Protein AF-A0A183DZ27-F1 (afdb_monomer_lite)

Structure (mmCIF, N/CA/C/O backbone):
data_AF-A0A183DZ27-F1
#
_entry.id   AF-A0A183DZ27-F1
#
loop_
_atom_site.group_PDB
_atom_site.id
_atom_site.type_symbol
_atom_site.label_atom_id
_atom_site.label_alt_id
_atom_site.label_comp_id
_atom_site.label_asym_id
_atom_site.label_entity_id
_atom_site.label_seq_id
_atom_site.pdbx_PDB_ins_code
_atom_site.Cartn_x
_atom_site.Cartn_y
_atom_site.Cartn_z
_atom_site.occupancy
_atom_site.B_iso_or_equiv
_atom_site.auth_seq_id
_atom_site.auth_comp_id
_atom_site.auth_asym_id
_atom_site.auth_atom_id
_atom_site.pdbx_PDB_model_num
ATOM 1 N N . MET A 1 1 ? -11.233 19.467 -0.229 1.00 46.69 1 MET A N 1
ATOM 2 C CA . MET A 1 1 ? -1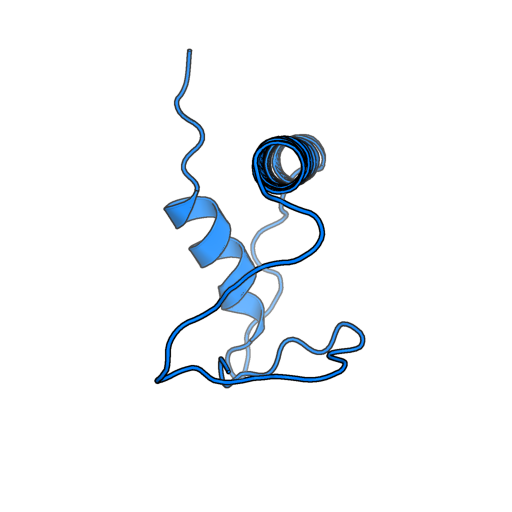0.279 18.490 0.335 1.00 46.69 1 MET A CA 1
ATOM 3 C C . MET A 1 1 ? -9.738 17.715 -0.852 1.00 46.69 1 MET A C 1
ATOM 5 O O . MET A 1 1 ? -10.534 17.066 -1.517 1.00 46.69 1 MET A O 1
ATOM 9 N N . ALA A 1 2 ? -8.480 17.928 -1.242 1.00 59.78 2 ALA A N 1
ATOM 10 C CA . ALA A 1 2 ? -7.941 17.281 -2.438 1.00 59.78 2 ALA A CA 1
ATOM 11 C C . ALA A 1 2 ? -7.903 15.765 -2.206 1.00 59.78 2 ALA A C 1
ATOM 13 O O . ALA A 1 2 ? -7.411 15.312 -1.172 1.00 59.78 2 ALA A O 1
ATOM 14 N N . VAL A 1 3 ? -8.493 15.007 -3.126 1.00 74.75 3 VAL A N 1
ATOM 15 C CA . VAL A 1 3 ? -8.498 13.543 -3.088 1.00 74.75 3 VAL A CA 1
ATOM 16 C C . VAL A 1 3 ? -7.054 13.064 -3.243 1.00 74.75 3 VAL A C 1
ATOM 18 O O . VAL A 1 3 ? -6.322 13.582 -4.084 1.00 74.75 3 VAL A O 1
ATOM 21 N N . PHE A 1 4 ? -6.623 12.126 -2.398 1.00 81.81 4 PHE A N 1
ATOM 22 C CA . PHE A 1 4 ? -5.312 11.501 -2.545 1.00 81.81 4 PHE A CA 1
ATOM 23 C C . PHE A 1 4 ? -5.346 10.569 -3.758 1.00 81.81 4 PHE A C 1
ATOM 25 O O . PHE A 1 4 ? -6.070 9.574 -3.745 1.00 81.81 4 PHE A O 1
ATOM 32 N N . ASP A 1 5 ? -4.599 10.923 -4.802 1.00 86.69 5 ASP A N 1
ATOM 33 C CA . ASP A 1 5 ? -4.510 10.147 -6.037 1.00 86.69 5 ASP A CA 1
ATOM 34 C C . ASP A 1 5 ? -3.510 8.991 -5.865 1.00 86.69 5 ASP A C 1
ATOM 36 O O . ASP A 1 5 ? -2.291 9.154 -5.981 1.00 86.69 5 ASP A O 1
ATOM 40 N N . VAL A 1 6 ? -4.051 7.821 -5.521 1.00 84.31 6 VAL A N 1
ATOM 41 C CA . VAL A 1 6 ? -3.289 6.587 -5.288 1.00 84.31 6 VAL A CA 1
ATOM 42 C C . VAL A 1 6 ? -2.642 6.086 -6.583 1.00 84.31 6 VAL A C 1
ATOM 44 O O . VAL A 1 6 ? -1.495 5.643 -6.556 1.00 84.31 6 VAL A O 1
ATOM 47 N N . ASP A 1 7 ? -3.330 6.203 -7.718 1.00 83.88 7 ASP A N 1
ATOM 48 C CA . ASP A 1 7 ? -2.858 5.689 -9.007 1.00 83.88 7 ASP A CA 1
ATOM 49 C C . ASP A 1 7 ? -1.654 6.491 -9.515 1.00 83.88 7 ASP A C 1
ATOM 51 O O . ASP A 1 7 ? -0.655 5.927 -9.983 1.00 83.88 7 ASP A O 1
ATOM 55 N N . ASN A 1 8 ? -1.698 7.818 -9.352 1.00 85.00 8 ASN A N 1
ATOM 56 C CA . ASN A 1 8 ? -0.556 8.680 -9.637 1.00 85.00 8 ASN A CA 1
ATOM 57 C C . ASN A 1 8 ? 0.648 8.343 -8.743 1.00 85.00 8 ASN A C 1
ATOM 59 O O . ASN A 1 8 ? 1.782 8.295 -9.228 1.00 85.00 8 ASN A O 1
ATOM 63 N N . MET A 1 9 ? 0.408 8.069 -7.456 1.00 83.75 9 MET A N 1
ATOM 64 C CA . MET A 1 9 ? 1.460 7.690 -6.513 1.00 83.75 9 MET A CA 1
ATOM 65 C C . MET A 1 9 ? 2.125 6.363 -6.897 1.00 83.75 9 MET A C 1
ATOM 67 O O . MET A 1 9 ? 3.351 6.294 -6.984 1.00 83.75 9 MET A O 1
ATOM 71 N N . ILE A 1 10 ? 1.334 5.326 -7.192 1.00 80.69 10 ILE A N 1
ATOM 72 C CA . ILE A 1 10 ? 1.837 4.014 -7.626 1.00 80.69 10 ILE A CA 1
ATOM 73 C C . ILE A 1 10 ? 2.677 4.163 -8.899 1.00 80.69 10 ILE A C 1
ATOM 75 O O . ILE A 1 10 ? 3.799 3.662 -8.961 1.00 80.69 10 ILE A O 1
ATOM 79 N N . SER A 1 11 ? 2.181 4.918 -9.882 1.00 81.56 11 SER A N 1
ATOM 80 C CA . SER A 1 11 ? 2.891 5.152 -11.145 1.00 81.56 11 SER A CA 1
ATOM 81 C C . SER A 1 11 ? 4.264 5.798 -10.924 1.00 81.56 11 SER A C 1
ATOM 83 O O . SER A 1 11 ? 5.256 5.389 -11.526 1.00 81.56 11 SER A O 1
ATOM 85 N N . ARG A 1 12 ? 4.351 6.785 -10.021 1.00 79.69 12 ARG A N 1
ATOM 86 C CA . ARG A 1 12 ? 5.613 7.456 -9.665 1.00 79.69 12 ARG A CA 1
ATOM 87 C C . ARG A 1 12 ? 6.589 6.517 -8.945 1.00 79.69 12 ARG A C 1
ATOM 89 O O . ARG A 1 12 ? 7.786 6.599 -9.206 1.00 79.69 12 ARG A O 1
ATOM 96 N N . LEU A 1 13 ? 6.094 5.617 -8.092 1.00 76.50 13 LEU A N 1
ATOM 97 C CA . LEU A 1 13 ? 6.916 4.642 -7.361 1.00 76.50 13 LEU A CA 1
ATOM 98 C C . LEU A 1 13 ? 7.432 3.500 -8.256 1.00 76.50 13 LEU A C 1
ATOM 100 O O . LEU A 1 13 ? 8.578 3.080 -8.108 1.00 76.50 13 LEU A O 1
ATOM 104 N N . LEU A 1 14 ? 6.628 3.017 -9.208 1.00 74.06 14 LEU A N 1
ATOM 105 C CA . LEU A 1 14 ? 6.983 1.884 -10.076 1.00 74.06 14 LEU A CA 1
ATOM 106 C C . LEU A 1 14 ? 7.981 2.235 -11.191 1.00 74.06 14 LEU A C 1
ATOM 108 O O . LEU A 1 14 ? 8.673 1.350 -11.694 1.00 74.06 14 LEU A O 1
ATOM 112 N N . ASN A 1 15 ? 8.133 3.518 -11.538 1.00 68.62 15 ASN A N 1
ATOM 113 C CA . ASN A 1 15 ? 9.090 3.975 -12.560 1.00 68.62 15 ASN A CA 1
ATOM 114 C C . ASN A 1 15 ? 10.566 3.646 -12.239 1.00 68.62 15 ASN A C 1
ATOM 116 O O . ASN A 1 15 ? 11.429 3.762 -13.110 1.00 68.62 15 ASN A O 1
ATOM 120 N N . VAL A 1 16 ? 10.868 3.213 -11.011 1.00 64.75 16 VAL A N 1
ATOM 121 C CA . VAL A 1 16 ? 12.213 2.830 -10.550 1.00 64.75 16 VAL A CA 1
ATOM 122 C C . VAL A 1 16 ? 12.629 1.429 -11.035 1.00 64.75 16 VAL A C 1
ATOM 124 O O . VAL A 1 16 ? 13.820 1.165 -11.161 1.00 64.75 16 VAL A O 1
ATOM 127 N N . GLY A 1 17 ? 11.675 0.541 -11.344 1.00 54.56 17 GLY A N 1
ATOM 128 C CA . GLY A 1 17 ? 11.939 -0.868 -11.685 1.00 54.56 17 GLY A CA 1
ATOM 129 C C . GLY A 1 17 ? 12.269 -1.152 -13.157 1.00 54.56 17 GLY A C 1
ATOM 130 O O . GLY A 1 17 ? 12.610 -2.282 -13.497 1.00 54.56 17 GLY A O 1
ATOM 131 N N . MET A 1 18 ? 12.174 -0.164 -14.053 1.00 58.56 18 MET A N 1
ATOM 132 C CA . MET A 1 18 ? 12.479 -0.355 -15.479 1.00 58.56 18 MET A CA 1
ATOM 133 C C . MET A 1 18 ? 13.988 -0.271 -15.746 1.00 58.56 18 MET A C 1
ATOM 135 O O . MET A 1 18 ? 14.698 0.488 -15.089 1.00 58.56 18 MET A O 1
ATOM 139 N N . ALA A 1 19 ? 14.498 -1.007 -16.740 1.00 50.72 19 ALA A N 1
ATOM 140 C CA . ALA A 1 19 ? 15.901 -0.908 -17.151 1.00 50.72 19 ALA A CA 1
ATOM 141 C C . ALA A 1 19 ? 16.243 0.546 -17.549 1.00 50.72 19 ALA A C 1
ATOM 143 O O . ALA A 1 19 ? 15.725 1.064 -18.535 1.00 50.72 19 ALA A O 1
ATOM 144 N N . GLY A 1 20 ? 17.093 1.211 -16.756 1.00 56.41 20 GLY A N 1
ATOM 145 C CA . GLY A 1 20 ? 17.428 2.636 -16.917 1.00 56.41 20 GLY A CA 1
ATOM 146 C C . GLY A 1 20 ? 16.554 3.614 -16.115 1.00 56.41 20 GLY A C 1
ATOM 147 O O . GLY A 1 20 ? 16.759 4.825 -16.209 1.00 56.41 20 GLY A O 1
ATOM 148 N N . GLY A 1 21 ? 15.614 3.113 -15.310 1.00 53.88 21 GLY A N 1
ATOM 149 C CA . GLY A 1 21 ? 14.811 3.897 -14.378 1.00 53.88 21 GLY A CA 1
ATOM 150 C C . GLY A 1 21 ? 15.691 4.553 -13.316 1.00 53.88 21 GLY A C 1
ATOM 151 O O . GLY A 1 21 ? 16.440 3.895 -12.597 1.00 53.88 21 GLY A O 1
ATOM 152 N N . ARG A 1 22 ? 15.629 5.880 -13.223 1.00 54.12 22 ARG A N 1
ATOM 153 C CA . ARG A 1 22 ? 16.165 6.636 -12.083 1.00 54.12 22 ARG A CA 1
ATOM 154 C C . ARG A 1 22 ? 14.977 6.976 -11.184 1.00 54.12 22 ARG A C 1
ATOM 156 O O . ARG A 1 22 ? 13.872 7.152 -11.692 1.00 54.12 22 ARG A O 1
ATOM 163 N N . LEU A 1 23 ? 15.198 7.138 -9.878 1.00 54.19 23 LEU A N 1
ATOM 164 C CA . LEU A 1 23 ? 14.289 7.895 -9.003 1.00 54.19 23 LEU A CA 1
ATOM 165 C C . LEU A 1 23 ? 14.249 9.347 -9.516 1.00 54.19 23 LEU A C 1
ATOM 167 O O . LEU A 1 23 ? 14.959 10.217 -9.024 1.00 54.19 23 LEU A O 1
ATOM 171 N N . THR A 1 24 ? 13.516 9.594 -10.601 1.00 50.69 24 THR A N 1
ATOM 172 C CA . THR A 1 24 ? 13.396 10.918 -11.225 1.00 50.69 24 THR A CA 1
ATOM 173 C C . THR A 1 24 ? 12.370 11.771 -10.497 1.00 50.69 24 THR A C 1
ATOM 175 O O . THR A 1 24 ? 12.451 12.995 -10.533 1.00 50.69 24 THR A O 1
ATOM 178 N N . THR A 1 25 ? 11.434 11.139 -9.791 1.00 56.50 25 THR A N 1
ATOM 179 C CA . THR A 1 25 ? 10.425 11.811 -8.983 1.00 56.50 25 THR A CA 1
ATOM 180 C C . THR A 1 25 ? 10.817 11.748 -7.516 1.00 56.50 25 THR A C 1
ATOM 182 O O . THR A 1 25 ? 10.701 10.701 -6.882 1.00 56.50 25 THR A O 1
ATOM 185 N N . GLN A 1 26 ? 11.265 12.877 -6.966 1.00 66.06 26 GLN A N 1
ATOM 186 C CA . GLN A 1 26 ? 11.300 13.067 -5.517 1.00 66.06 26 GLN A CA 1
ATOM 187 C C . GLN A 1 26 ? 9.858 12.914 -5.007 1.00 66.06 26 GLN A C 1
ATOM 189 O O . GLN A 1 26 ? 8.976 13.684 -5.390 1.00 66.06 26 GLN A O 1
ATOM 194 N N . VAL A 1 27 ? 9.589 11.865 -4.232 1.00 75.56 27 VAL A N 1
ATOM 195 C CA . VAL A 1 27 ? 8.328 11.723 -3.495 1.00 75.56 27 VAL A CA 1
ATOM 196 C C . VAL A 1 27 ? 8.506 12.479 -2.185 1.00 75.56 27 VAL A C 1
ATOM 198 O O . VAL A 1 27 ? 9.490 12.254 -1.480 1.00 75.56 27 VAL A O 1
ATOM 201 N N . GLY A 1 28 ? 7.602 13.409 -1.882 1.00 83.31 28 GLY A N 1
ATOM 202 C CA . GLY A 1 28 ? 7.688 14.195 -0.655 1.00 83.31 28 GLY A CA 1
ATOM 203 C C . GLY A 1 28 ? 7.424 13.343 0.588 1.00 83.31 28 GLY A C 1
ATOM 204 O O . GLY A 1 28 ? 6.625 12.409 0.554 1.00 83.31 28 GLY A O 1
ATOM 205 N N . GLU A 1 29 ? 8.042 13.696 1.716 1.00 86.69 29 GLU A N 1
ATOM 206 C CA . GLU A 1 29 ? 7.819 13.008 2.997 1.00 86.69 29 GLU A CA 1
ATOM 207 C C . GLU A 1 29 ? 6.338 13.009 3.408 1.00 86.69 29 GLU A C 1
ATOM 209 O O . GLU A 1 29 ? 5.819 12.004 3.891 1.00 86.69 29 GLU A O 1
ATOM 214 N N . GLU A 1 30 ? 5.630 14.117 3.177 1.00 87.94 30 GLU A N 1
ATOM 215 C CA . GLU A 1 30 ? 4.200 14.218 3.479 1.00 87.94 30 GLU A CA 1
ATOM 216 C C . GLU A 1 30 ? 3.367 13.247 2.628 1.00 87.94 30 GLU A C 1
ATOM 218 O O . GLU A 1 30 ? 2.415 12.638 3.117 1.00 87.94 30 GLU A O 1
ATOM 223 N N . GLU A 1 31 ? 3.739 13.064 1.359 1.00 85.69 31 GLU A N 1
ATOM 224 C CA . GLU A 1 31 ? 3.069 12.120 0.466 1.00 85.69 31 GLU A CA 1
ATOM 225 C C . GLU A 1 31 ? 3.283 10.675 0.940 1.00 85.69 31 GLU A C 1
ATOM 227 O O . GLU A 1 31 ? 2.325 9.904 1.012 1.00 85.69 31 GLU A O 1
ATOM 232 N N . LEU A 1 32 ? 4.511 10.330 1.344 1.00 85.38 32 LEU A N 1
ATOM 233 C CA . LEU A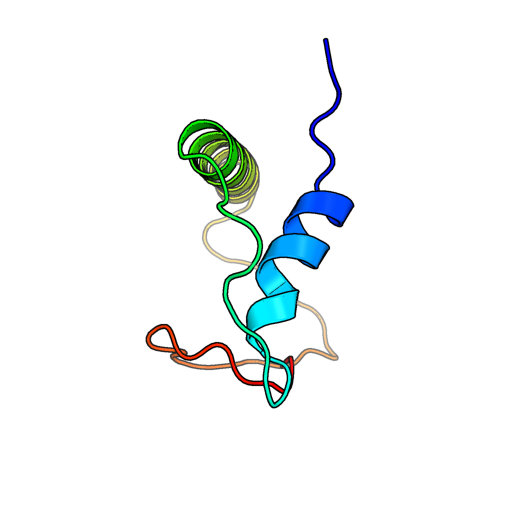 1 32 ? 4.841 9.024 1.924 1.00 85.38 32 LEU A CA 1
ATOM 234 C C . LEU A 1 32 ? 4.068 8.770 3.223 1.00 85.38 32 LEU A C 1
ATOM 236 O O . LEU A 1 32 ? 3.477 7.704 3.394 1.00 85.38 32 LEU A O 1
ATOM 240 N N . HIS A 1 33 ? 4.004 9.760 4.116 1.00 90.88 33 HIS A N 1
ATOM 241 C CA . HIS A 1 33 ? 3.220 9.660 5.346 1.00 90.88 33 HIS A CA 1
ATOM 242 C C . HIS A 1 33 ? 1.738 9.404 5.064 1.00 90.88 33 HIS A C 1
ATOM 244 O O . HIS A 1 33 ? 1.126 8.575 5.740 1.00 90.88 33 HIS A O 1
ATOM 250 N N . ARG A 1 34 ? 1.160 10.055 4.047 1.00 89.50 34 ARG A N 1
ATOM 251 C CA . ARG A 1 34 ? -0.235 9.819 3.641 1.00 89.50 34 ARG A CA 1
ATOM 252 C C . ARG A 1 34 ? -0.456 8.393 3.138 1.00 89.50 34 ARG A C 1
ATOM 254 O O . ARG A 1 34 ? -1.453 7.783 3.524 1.00 89.50 34 ARG A O 1
ATOM 261 N N . VAL A 1 35 ? 0.467 7.843 2.342 1.00 88.44 35 VAL A N 1
ATOM 262 C CA . VAL A 1 35 ? 0.418 6.432 1.907 1.00 88.44 35 VAL A CA 1
ATOM 263 C C . VAL A 1 35 ? 0.433 5.503 3.117 1.00 88.44 35 VAL A C 1
ATOM 265 O O . VAL A 1 35 ? -0.456 4.665 3.259 1.00 88.44 35 VAL A O 1
ATOM 268 N N . CYS A 1 36 ? 1.393 5.688 4.027 1.00 91.75 36 CYS A N 1
ATOM 269 C CA . CYS A 1 36 ? 1.514 4.877 5.238 1.00 91.75 36 CYS A CA 1
ATOM 270 C C . CYS A 1 36 ? 0.263 4.964 6.121 1.00 91.75 36 CYS A C 1
ATOM 272 O O . CYS A 1 36 ? -0.201 3.950 6.640 1.00 91.75 36 CYS A O 1
ATOM 274 N N . GLN A 1 37 ? -0.314 6.159 6.273 1.00 93.00 37 GLN A N 1
ATOM 275 C CA . GLN A 1 37 ? -1.540 6.359 7.041 1.00 93.00 37 GLN A CA 1
ATOM 276 C C . GLN A 1 37 ? -2.720 5.606 6.418 1.00 93.00 37 GLN A C 1
ATOM 278 O O . GLN A 1 37 ? -3.447 4.917 7.132 1.00 93.00 37 GLN A O 1
ATOM 283 N N . LYS A 1 38 ? -2.884 5.679 5.093 1.00 90.62 38 LYS A N 1
ATOM 284 C CA . LYS A 1 38 ? -3.949 4.960 4.386 1.00 90.62 38 LYS A CA 1
ATOM 285 C C . LYS A 1 38 ? -3.767 3.446 4.441 1.00 90.62 38 LYS A C 1
ATOM 287 O O . LYS A 1 38 ? -4.727 2.742 4.733 1.00 90.62 38 LYS A O 1
ATOM 292 N N . ALA A 1 39 ? -2.547 2.947 4.250 1.00 92.50 39 ALA A N 1
ATOM 293 C CA . ALA A 1 39 ? -2.243 1.524 4.397 1.00 92.50 39 ALA A CA 1
ATOM 294 C C . ALA A 1 39 ? -2.559 1.024 5.816 1.00 92.50 39 ALA A C 1
ATOM 296 O O . ALA A 1 39 ? -3.194 -0.012 5.987 1.00 92.50 39 ALA A O 1
ATOM 297 N N . LYS A 1 40 ? -2.193 1.801 6.843 1.00 95.69 40 LYS A N 1
ATOM 298 C CA . LYS A 1 40 ? -2.509 1.488 8.241 1.00 95.69 40 LYS A CA 1
ATOM 299 C C . LYS A 1 40 ? -4.017 1.407 8.495 1.00 95.69 40 LYS A C 1
ATOM 301 O O . LYS A 1 40 ? -4.451 0.495 9.190 1.00 95.69 40 LYS A O 1
ATOM 306 N N . GLU A 1 41 ? -4.807 2.334 7.954 1.00 95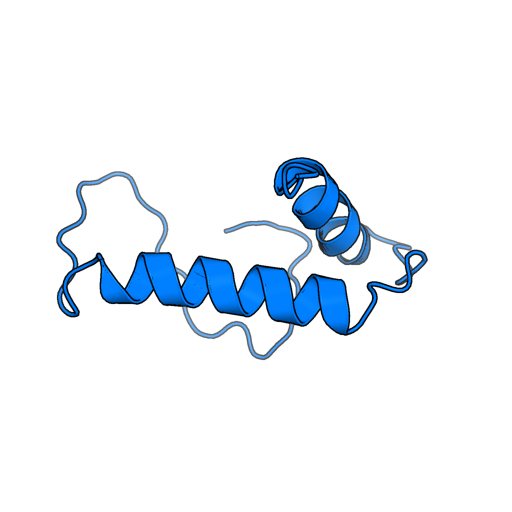.31 41 GLU A N 1
ATOM 307 C CA . GLU A 1 41 ? -6.275 2.295 8.057 1.00 95.31 41 GLU A CA 1
ATOM 308 C C . GLU A 1 41 ? -6.851 0.999 7.459 1.00 95.31 41 GLU A C 1
ATOM 310 O O . GLU A 1 41 ? -7.730 0.389 8.066 1.00 95.31 41 GLU A O 1
ATOM 315 N N . VAL A 1 42 ? -6.321 0.549 6.316 1.00 94.31 42 VAL A N 1
ATOM 316 C CA . VAL A 1 42 ? -6.719 -0.717 5.675 1.00 94.31 42 VAL A CA 1
ATOM 317 C C . VAL A 1 42 ? -6.316 -1.923 6.523 1.00 94.31 42 VAL A C 1
ATOM 319 O O . VAL A 1 42 ? -7.145 -2.786 6.783 1.00 94.31 42 VAL A O 1
ATOM 322 N N . PHE A 1 43 ? -5.080 -1.977 7.023 1.00 95.69 43 PHE A N 1
ATOM 323 C CA . PHE A 1 43 ? -4.645 -3.096 7.863 1.00 95.69 43 PHE A CA 1
ATOM 324 C C . PHE A 1 43 ? -5.430 -3.200 9.173 1.00 95.69 43 PHE A C 1
ATOM 326 O O . PHE A 1 43 ? -5.668 -4.302 9.648 1.00 95.69 43 PHE A O 1
ATOM 333 N N . ILE A 1 44 ? -5.856 -2.072 9.751 1.00 96.50 44 ILE A N 1
ATOM 334 C CA . ILE A 1 44 ? -6.687 -2.059 10.965 1.00 96.50 44 ILE A CA 1
ATOM 335 C C . ILE A 1 44 ? -8.115 -2.539 10.678 1.00 96.50 44 ILE A C 1
ATOM 337 O O . ILE A 1 44 ? -8.746 -3.119 11.560 1.00 96.50 44 ILE A O 1
ATOM 341 N N . SER A 1 45 ? -8.650 -2.279 9.481 1.00 96.56 45 SER A N 1
ATOM 342 C CA . SER A 1 45 ? -10.002 -2.719 9.120 1.00 96.56 45 SER A CA 1
ATOM 343 C C . SER A 1 45 ? -10.072 -4.201 8.744 1.00 96.56 45 SER A C 1
ATOM 345 O O . SER A 1 45 ? -11.159 -4.778 8.742 1.00 96.56 45 SER A O 1
ATOM 347 N N . GLN A 1 46 ? -8.926 -4.820 8.454 1.00 95.25 46 GLN A N 1
ATOM 348 C CA . GLN A 1 46 ? -8.801 -6.237 8.134 1.00 95.25 46 GLN A CA 1
ATOM 349 C C . GLN A 1 46 ? -8.451 -7.078 9.372 1.00 95.25 46 GLN A C 1
ATOM 351 O O . GLN A 1 46 ? -7.877 -6.602 10.349 1.00 95.25 46 GLN A O 1
ATOM 356 N N . SER A 1 47 ? -8.805 -8.364 9.330 1.00 95.12 47 SER A N 1
ATOM 357 C CA . SER A 1 47 ? -8.395 -9.341 10.345 1.00 95.12 47 SER A CA 1
ATOM 358 C C . SER A 1 47 ? -6.893 -9.627 10.246 1.00 95.12 47 SER A C 1
ATOM 360 O O . SER A 1 47 ? -6.358 -9.745 9.146 1.00 95.12 47 SER A O 1
ATOM 362 N N . SER A 1 48 ? -6.225 -9.834 11.387 1.00 94.38 48 SER A N 1
ATOM 363 C CA . SER A 1 48 ? -4.822 -10.282 11.424 1.00 94.38 48 SER A CA 1
ATOM 364 C C . SER A 1 48 ? -4.613 -11.654 10.772 1.00 94.38 48 SER A C 1
ATOM 366 O O . SER A 1 48 ? -3.508 -11.961 10.332 1.00 94.38 48 SER A O 1
ATOM 368 N N . LEU A 1 49 ? -5.662 -12.483 10.733 1.00 96.38 49 LEU A N 1
ATOM 369 C CA . LEU A 1 49 ? -5.705 -13.722 9.962 1.00 96.38 49 LEU A CA 1
ATOM 370 C C . LEU A 1 49 ? -6.593 -13.489 8.740 1.00 96.38 49 LEU A C 1
ATOM 372 O O . LEU A 1 49 ? -7.800 -13.288 8.894 1.00 96.38 49 LEU A O 1
ATOM 376 N N . ILE A 1 50 ? -5.983 -13.488 7.556 1.00 93.38 50 ILE A N 1
ATOM 377 C CA . ILE A 1 50 ? -6.662 -13.211 6.288 1.00 93.38 50 ILE A CA 1
ATOM 378 C C . ILE A 1 50 ? -6.996 -14.536 5.605 1.00 93.38 50 ILE A C 1
ATOM 380 O O . ILE A 1 50 ? -6.121 -15.382 5.423 1.00 93.38 50 ILE A O 1
ATOM 384 N N . GLU A 1 51 ? -8.255 -14.702 5.221 1.00 94.75 51 GLU A N 1
ATOM 385 C CA . GLU A 1 51 ? -8.700 -15.795 4.360 1.00 94.75 51 GLU A CA 1
ATOM 386 C C . GLU A 1 51 ? -8.606 -15.334 2.902 1.00 94.75 51 GLU A C 1
ATOM 388 O O . GLU A 1 51 ? -9.001 -14.214 2.573 1.00 94.75 51 GLU A O 1
ATOM 393 N N . VAL A 1 52 ? -8.033 -16.170 2.035 1.00 94.38 52 VAL A N 1
ATOM 394 C CA . VAL A 1 52 ? -7.790 -15.846 0.624 1.00 94.38 52 VAL A CA 1
ATOM 395 C C . VAL A 1 52 ? -8.215 -17.007 -0.264 1.00 94.38 52 VAL A C 1
ATOM 397 O O . VAL A 1 52 ? -7.915 -18.164 0.033 1.00 94.38 52 VAL A O 1
ATOM 400 N N . ASP A 1 53 ? -8.878 -16.684 -1.371 1.00 95.00 53 ASP A N 1
ATOM 401 C CA . ASP A 1 53 ? -9.309 -17.662 -2.365 1.00 95.00 53 ASP A CA 1
ATOM 402 C C . ASP A 1 53 ? -8.336 -17.704 -3.557 1.00 95.00 53 ASP A C 1
ATOM 404 O O . ASP A 1 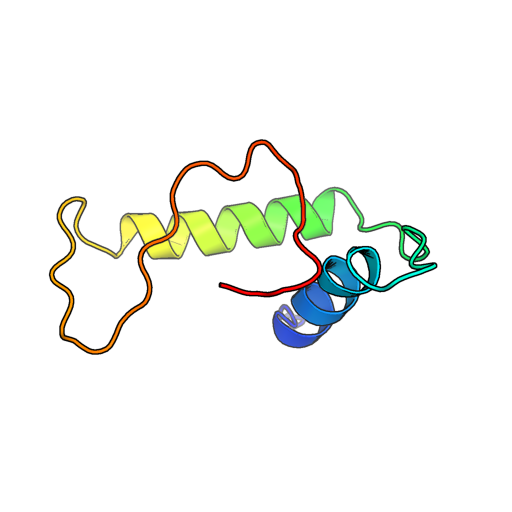53 ? -7.806 -16.669 -3.971 1.00 95.00 53 ASP A O 1
ATOM 408 N N . PRO A 1 54 ? -8.083 -18.886 -4.143 1.00 94.94 54 PRO A N 1
ATOM 409 C CA . PRO A 1 54 ? -7.280 -19.007 -5.355 1.00 94.94 54 PRO A CA 1
ATOM 410 C C . PRO A 1 54 ? -8.009 -18.442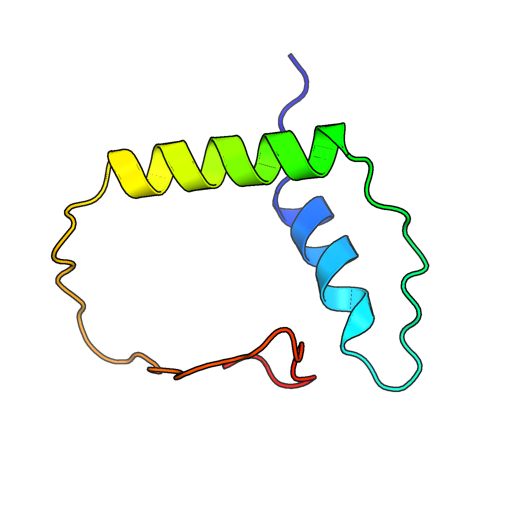 -6.594 1.00 94.94 54 PRO A C 1
ATOM 412 O O . PRO A 1 54 ? -9.241 -18.449 -6.637 1.00 94.94 54 PRO A O 1
ATOM 415 N N . PRO A 1 55 ? -7.280 -18.047 -7.661 1.00 93.88 55 PRO A N 1
ATOM 416 C CA . PRO A 1 55 ? -5.825 -18.108 -7.830 1.00 93.88 55 PRO A CA 1
ATOM 417 C C . PRO A 1 55 ? -5.106 -16.873 -7.266 1.00 93.88 55 PRO A C 1
ATOM 419 O O . PRO A 1 55 ? -5.537 -15.744 -7.479 1.00 93.88 55 PRO A O 1
ATOM 422 N N . LEU A 1 56 ? -3.964 -17.082 -6.606 1.00 92.50 56 LEU A N 1
ATOM 423 C CA . LEU A 1 56 ? -3.110 -16.003 -6.102 1.00 92.50 56 LEU A CA 1
ATOM 424 C C . LEU A 1 56 ? -1.628 -16.381 -6.180 1.00 92.50 56 LEU A C 1
ATOM 426 O O . LEU A 1 56 ? -1.281 -17.564 -6.201 1.00 92.50 56 LEU A O 1
ATOM 430 N N . VAL A 1 57 ? -0.760 -15.370 -6.196 1.00 91.31 57 VAL A N 1
ATOM 431 C CA . VAL A 1 57 ? 0.697 -15.527 -6.122 1.00 91.31 57 VAL A CA 1
ATOM 432 C C . VAL A 1 57 ? 1.154 -15.187 -4.706 1.00 91.31 57 VAL A C 1
ATOM 434 O O . VAL A 1 57 ? 0.858 -14.109 -4.196 1.00 91.31 57 VAL A O 1
ATOM 437 N N . VAL A 1 58 ? 1.881 -16.107 -4.068 1.00 90.06 58 VAL A N 1
ATOM 438 C CA . VAL A 1 58 ? 2.534 -15.855 -2.776 1.00 90.06 58 VAL A CA 1
ATOM 439 C C . VAL A 1 58 ? 3.997 -15.532 -3.039 1.00 90.06 58 VAL A C 1
ATOM 441 O O . VAL A 1 58 ? 4.738 -16.389 -3.520 1.00 90.06 58 VAL A O 1
ATOM 444 N N . CYS A 1 59 ? 4.415 -14.316 -2.695 1.00 88.50 59 CYS A N 1
ATOM 445 C CA . CYS A 1 59 ? 5.817 -13.915 -2.737 1.00 88.50 59 CYS A CA 1
ATOM 446 C C . CYS A 1 59 ? 6.401 -13.792 -1.330 1.00 88.50 59 CYS A C 1
ATOM 448 O O . CYS A 1 59 ? 5.730 -13.351 -0.398 1.00 88.50 59 CYS A O 1
ATOM 450 N N . GLY A 1 60 ? 7.640 -14.270 -1.185 1.00 87.38 60 GLY A N 1
ATOM 451 C CA . GLY A 1 60 ? 8.402 -14.233 0.061 1.00 87.38 60 GLY A CA 1
ATOM 452 C C . GLY A 1 60 ? 9.093 -12.887 0.277 1.00 87.38 60 GLY A C 1
ATOM 453 O O . GLY A 1 60 ? 8.607 -11.848 -0.160 1.00 87.38 60 GLY A O 1
ATOM 454 N N . ASP A 1 61 ? 10.239 -12.906 0.955 1.00 87.88 61 ASP A N 1
ATOM 455 C CA . ASP A 1 61 ? 10.971 -11.683 1.287 1.00 87.88 61 ASP A CA 1
ATOM 456 C C . ASP A 1 61 ? 11.484 -10.940 0.042 1.00 87.88 61 ASP A C 1
ATOM 458 O O . ASP A 1 61 ? 12.031 -11.538 -0.886 1.00 87.88 61 ASP A O 1
ATOM 462 N N . ILE A 1 62 ? 11.319 -9.618 0.057 1.00 82.00 62 ILE A N 1
ATOM 463 C CA . ILE A 1 62 ? 11.683 -8.695 -1.022 1.00 82.00 62 ILE A CA 1
ATOM 464 C C . ILE A 1 62 ? 12.957 -7.905 -0.665 1.00 82.00 62 ILE A C 1
ATOM 466 O O . ILE A 1 62 ? 13.677 -7.463 -1.559 1.00 82.00 62 ILE A O 1
ATOM 470 N N . HIS A 1 63 ? 13.276 -7.712 0.623 1.00 83.38 63 HIS A N 1
ATOM 471 C CA . HIS A 1 63 ? 14.471 -6.984 1.090 1.00 83.38 63 HIS A CA 1
ATOM 472 C C . HIS A 1 63 ? 14.768 -5.646 0.369 1.00 83.38 63 HIS A C 1
ATOM 474 O O . HIS A 1 63 ? 15.923 -5.287 0.137 1.00 83.38 63 HIS A O 1
ATOM 480 N N . GLY A 1 64 ? 13.732 -4.887 -0.005 1.00 72.25 64 GLY A N 1
ATOM 481 C CA . GLY A 1 64 ? 13.893 -3.589 -0.675 1.00 72.25 64 GLY A CA 1
ATOM 482 C C . GLY A 1 64 ? 14.385 -3.667 -2.125 1.00 72.25 64 GLY A C 1
ATOM 483 O O . GLY A 1 64 ? 14.707 -2.638 -2.718 1.00 72.25 64 GLY A O 1
ATOM 484 N N . GLN A 1 65 ? 14.431 -4.861 -2.714 1.00 70.56 65 GLN A N 1
ATOM 485 C CA . GLN A 1 65 ? 14.642 -5.029 -4.144 1.00 70.56 65 GLN A CA 1
ATOM 486 C C . GLN A 1 65 ? 13.302 -4.800 -4.823 1.00 70.56 65 GLN A C 1
ATOM 488 O O . GLN A 1 65 ? 12.373 -5.555 -4.592 1.00 70.56 65 GLN A O 1
ATOM 493 N N . VAL A 1 66 ? 13.174 -3.762 -5.640 1.00 62.19 66 VAL A N 1
ATOM 494 C CA . VAL A 1 66 ? 11.990 -3.607 -6.491 1.00 62.19 66 VAL A CA 1
ATOM 495 C C . VAL A 1 66 ? 12.244 -4.469 -7.726 1.00 62.19 66 VAL A C 1
ATOM 497 O O . VAL A 1 66 ? 13.046 -4.058 -8.571 1.00 62.19 66 VAL A O 1
ATOM 500 N N . PRO A 1 67 ? 11.668 -5.679 -7.849 1.00 54.12 67 PRO A N 1
ATOM 501 C CA . PRO A 1 67 ? 11.919 -6.498 -9.018 1.00 54.12 67 PRO A CA 1
ATOM 502 C C . PRO A 1 67 ? 11.203 -5.837 -10.200 1.00 54.12 67 PRO A C 1
ATOM 504 O O . PRO A 1 67 ? 10.056 -5.411 -10.083 1.00 54.12 67 PRO A O 1
ATOM 507 N N . ALA 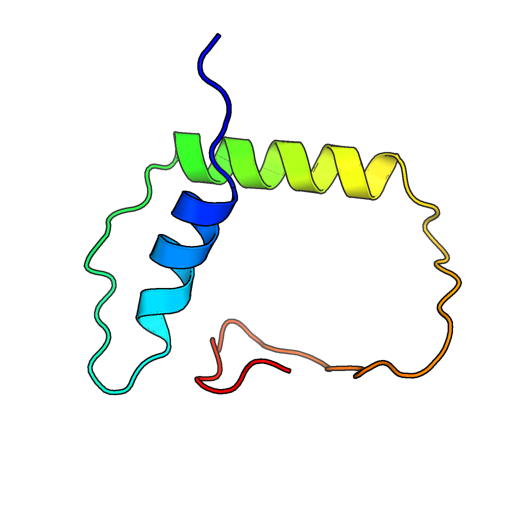A 1 68 ? 11.861 -5.769 -11.359 1.00 52.06 68 ALA A N 1
ATOM 508 C CA . ALA A 1 68 ? 11.251 -5.298 -12.610 1.00 52.06 68 ALA A CA 1
ATOM 509 C C . ALA A 1 68 ? 10.004 -6.114 -13.017 1.00 52.06 68 ALA A C 1
ATOM 511 O O . ALA A 1 68 ? 9.225 -5.692 -13.868 1.00 52.06 68 ALA A O 1
ATOM 512 N N . ALA A 1 69 ? 9.831 -7.290 -12.411 1.00 47.31 69 ALA A N 1
ATOM 513 C CA . ALA A 1 69 ? 8.684 -8.158 -12.557 1.00 47.31 69 ALA A CA 1
ATOM 514 C C . ALA A 1 69 ? 7.902 -8.170 -11.241 1.00 47.31 69 ALA A C 1
ATOM 516 O O . ALA A 1 69 ? 8.324 -8.756 -10.246 1.00 47.31 69 ALA A O 1
ATOM 517 N N . VAL A 1 70 ? 6.766 -7.487 -11.273 1.00 49.78 70 VAL A N 1
ATOM 518 C CA . VAL A 1 70 ? 5.641 -7.669 -10.361 1.00 49.78 70 VAL A CA 1
ATOM 519 C C . VAL A 1 70 ? 5.416 -9.181 -10.206 1.00 49.78 70 VAL A C 1
ATOM 521 O O . VAL A 1 70 ? 5.169 -9.865 -11.200 1.00 49.78 70 VAL A O 1
ATOM 524 N N . CYS A 1 71 ? 5.597 -9.702 -8.990 1.00 40.75 71 CYS A N 1
ATOM 525 C CA . CYS A 1 71 ? 4.738 -10.790 -8.541 1.00 40.75 71 CYS A CA 1
ATOM 526 C C . CYS A 1 71 ? 3.291 -10.295 -8.674 1.00 40.75 71 CYS A C 1
ATOM 528 O O . CYS A 1 71 ? 2.490 -10.991 -9.319 1.00 40.75 71 CYS A O 1
#

Organism: NCBI:txid637853

Secondary structure (DSSP, 8-state):
-----HHHHHHHHHTTSSTT----S---HHHHHHHHHHHHHHHHHS-SS---PSS-------TT---SS--

Foldseek 3Di:
DDDLDPVVVVVLVLQQQDDVRDNPDDDDPVNVVVVVVVVVVVVVVDDPDDDDDDDDDDDDDCPPPPHNDDD

InterPro domains:
  IPR029052 Metallo-dependent phosphatase-like [G3DSA:3.60.21.10] (1-70)
  IPR029052 Metallo-dependent phosphatase-like [SSF56300] (5-67)
  IPR031675 Serine-threonine protein phosphatase, N-terminal [PF16891] (6-52)

pLDDT: mean 78.63, std 16.29, range [40.75, 96.56]

Sequence (71 aa):
MAVFDVDNMISRLLNVGMAGGRLTTQVGEEELHRVCQKAKEVFISQSSLIEVDPPLVVCGDIHGQVPAAVC

Radius of gyration: 14.94 Å; chains: 1; bounding box: 28×38×29 Å